Protein AF-A0A950XBY4-F1 (afdb_monomer_lite)

Secondary structure (DSSP, 8-state):
-HHHHHHHHHHHHHHHH--S-BTTB--TTS-S--GGG-S-EEEEE-TTSS-EEEEE-

Structure (mmCIF, N/CA/C/O backbone):
data_AF-A0A950XBY4-F1
#
_entry.id   AF-A0A950XBY4-F1
#
loop_
_atom_site.group_PDB
_atom_site.id
_atom_site.type_symbol
_atom_site.label_atom_id
_atom_site.label_alt_id
_atom_site.label_comp_id
_atom_site.label_asym_id
_atom_site.label_entity_id
_atom_site.label_seq_id
_atom_site.pdbx_PDB_ins_code
_atom_site.Cartn_x
_atom_site.Cartn_y
_atom_site.Cartn_z
_atom_site.occupancy
_atom_site.B_iso_or_equiv
_atom_site.auth_seq_id
_atom_site.auth_comp_id
_atom_site.auth_asym_id
_atom_site.auth_atom_id
_at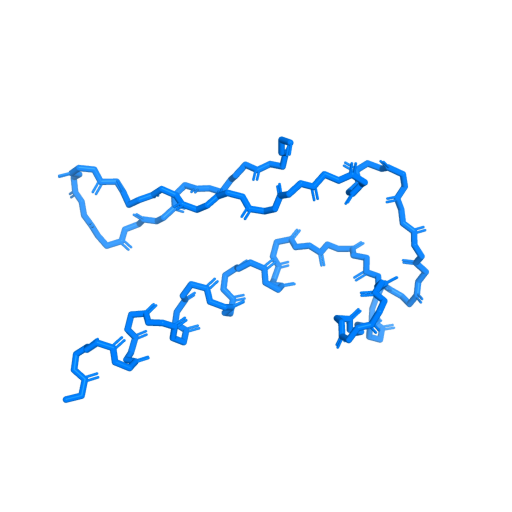om_site.pdbx_PDB_model_num
ATOM 1 N N . LEU A 1 1 ? -14.751 -5.583 19.518 1.00 90.56 1 LEU A N 1
ATOM 2 C CA . LEU A 1 1 ? -14.128 -5.687 18.171 1.00 90.56 1 LEU A CA 1
ATOM 3 C C . LEU A 1 1 ? -13.346 -4.445 17.714 1.00 90.56 1 LEU A C 1
ATOM 5 O O . LEU A 1 1 ? -12.557 -4.571 16.788 1.00 90.56 1 LEU A O 1
ATOM 9 N N . ARG A 1 2 ? -13.481 -3.276 18.366 1.00 92.12 2 ARG A N 1
ATOM 10 C CA . AR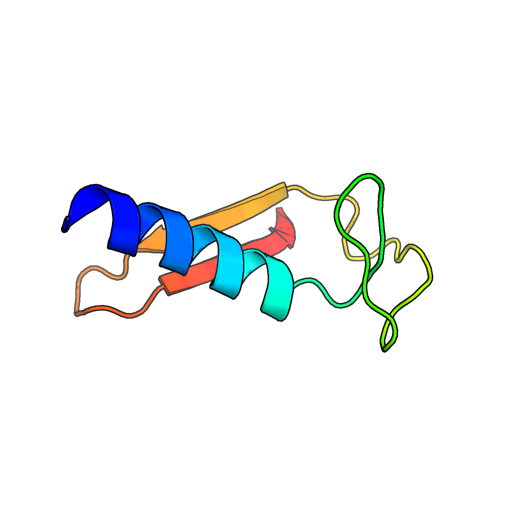G A 1 2 ? -12.823 -2.014 17.964 1.00 92.12 2 ARG A CA 1
ATOM 11 C C . ARG A 1 2 ? -11.330 -2.139 17.617 1.00 92.12 2 ARG A C 1
ATOM 13 O O . ARG A 1 2 ? -10.921 -1.666 16.565 1.00 92.12 2 ARG A O 1
ATOM 20 N N . ASN A 1 3 ? -10.537 -2.799 18.464 1.00 94.50 3 ASN A N 1
ATOM 21 C CA . ASN A 1 3 ? -9.093 -2.936 18.234 1.00 94.50 3 ASN A CA 1
ATOM 22 C C . ASN A 1 3 ? -8.788 -3.780 16.990 1.00 94.50 3 ASN A C 1
ATOM 24 O O . ASN A 1 3 ? -7.941 -3.399 16.191 1.00 94.50 3 ASN A O 1
ATOM 28 N N . MET A 1 4 ? -9.524 -4.876 16.783 1.00 97.06 4 MET A N 1
ATOM 29 C CA . MET A 1 4 ? -9.361 -5.718 15.595 1.00 97.06 4 MET A CA 1
ATOM 30 C C . MET A 1 4 ? -9.716 -4.962 14.317 1.00 97.06 4 MET A C 1
ATOM 32 O O . MET A 1 4 ? -8.980 -5.053 13.343 1.00 97.06 4 MET A O 1
ATOM 36 N N . HIS A 1 5 ? -10.789 -4.164 14.329 1.00 93.81 5 HIS A N 1
ATOM 37 C CA . HIS A 1 5 ? -11.137 -3.325 13.179 1.00 93.81 5 HIS A CA 1
ATOM 38 C C . HIS A 1 5 ? -10.034 -2.312 12.877 1.00 93.81 5 HIS A C 1
ATOM 40 O O . HIS A 1 5 ? -9.671 -2.137 11.724 1.00 93.81 5 HIS A O 1
ATOM 46 N N . GLN A 1 6 ? -9.455 -1.689 13.905 1.00 91.69 6 GLN A N 1
ATOM 47 C CA . GLN A 1 6 ? -8.363 -0.741 13.712 1.00 91.69 6 GLN A CA 1
ATOM 48 C C . GLN A 1 6 ? -7.124 -1.415 13.105 1.00 91.69 6 GLN A C 1
ATOM 50 O O . GLN A 1 6 ? -6.552 -0.886 12.157 1.00 91.69 6 GLN A O 1
ATOM 55 N N . VAL A 1 7 ? -6.736 -2.589 13.612 1.00 94.88 7 VAL A N 1
ATOM 56 C CA . VAL A 1 7 ? -5.597 -3.353 13.078 1.00 94.88 7 VAL A CA 1
ATOM 57 C C . VAL A 1 7 ? -5.842 -3.745 11.620 1.00 94.88 7 VAL A C 1
ATOM 59 O O . VAL A 1 7 ? -4.986 -3.497 10.774 1.00 94.88 7 VAL A O 1
ATOM 62 N N . VAL A 1 8 ? -7.020 -4.290 11.304 1.00 96.19 8 VAL A N 1
ATOM 63 C CA . VAL A 1 8 ? -7.374 -4.675 9.929 1.00 96.19 8 VAL A CA 1
ATOM 64 C C . VAL A 1 8 ? -7.377 -3.462 9.001 1.00 96.19 8 VAL A C 1
ATOM 66 O O . VAL A 1 8 ? -6.786 -3.530 7.92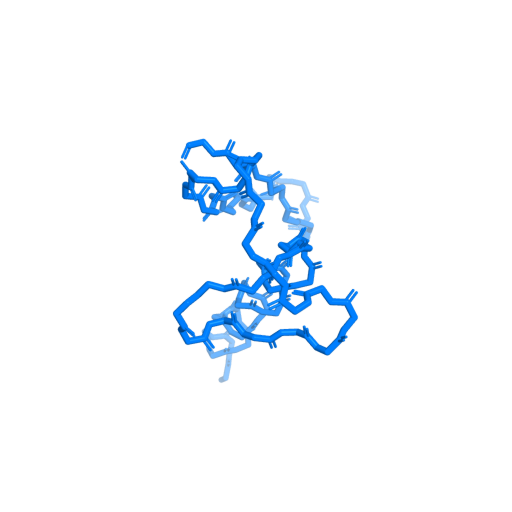8 1.00 96.19 8 VAL A O 1
ATOM 69 N N . SER A 1 9 ? -7.945 -2.328 9.420 1.00 93.12 9 SER A N 1
ATOM 70 C CA . SER A 1 9 ? -7.928 -1.103 8.617 1.00 93.12 9 SER A CA 1
ATOM 71 C C . SER A 1 9 ? -6.508 -0.634 8.306 1.00 93.12 9 SER A C 1
ATOM 73 O O . SER A 1 9 ? -6.237 -0.250 7.172 1.00 93.12 9 SER A O 1
ATOM 75 N N . VAL A 1 10 ? -5.585 -0.683 9.271 1.00 94.06 10 VAL A N 1
ATOM 76 C CA . VAL A 1 10 ? -4.178 -0.308 9.041 1.00 94.06 10 VAL A CA 1
ATOM 77 C C . VAL A 1 10 ? -3.523 -1.251 8.028 1.00 94.06 10 VAL A C 1
ATOM 79 O O . VAL A 1 10 ? -2.890 -0.779 7.086 1.00 94.06 10 VAL A O 1
ATOM 82 N N . ILE A 1 11 ? -3.728 -2.566 8.166 1.00 96.19 11 ILE A N 1
ATOM 83 C CA . ILE A 1 11 ? -3.185 -3.572 7.238 1.00 96.19 11 ILE A CA 1
ATOM 84 C C . ILE A 1 11 ? -3.722 -3.352 5.818 1.00 96.19 11 ILE A C 1
ATOM 86 O O . ILE A 1 11 ? -2.941 -3.294 4.868 1.00 96.19 11 ILE A O 1
ATOM 90 N N . CYS A 1 12 ? -5.040 -3.191 5.663 1.00 96.25 12 CYS A N 1
ATOM 91 C CA . CYS A 1 12 ? -5.671 -2.992 4.360 1.00 96.25 12 CYS A CA 1
ATOM 92 C C . CYS A 1 12 ? -5.193 -1.704 3.677 1.00 96.25 12 CYS A C 1
ATOM 94 O O . CYS A 1 12 ? -4.874 -1.729 2.490 1.00 96.25 12 CYS A O 1
ATOM 96 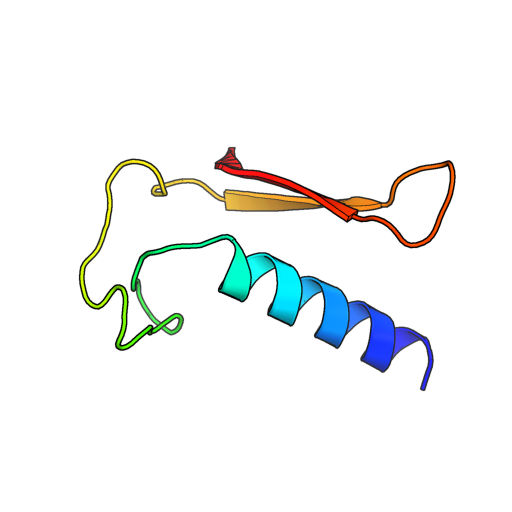N N . ASN A 1 13 ? -5.096 -0.595 4.417 1.00 95.62 13 ASN A N 1
ATOM 97 C CA . ASN A 1 13 ? -4.614 0.674 3.871 1.00 95.62 13 ASN A CA 1
ATOM 98 C C . ASN A 1 13 ? -3.139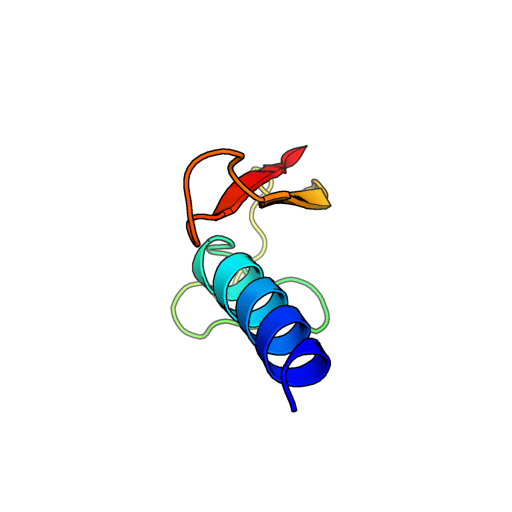 0.595 3.447 1.00 95.62 13 ASN A C 1
ATOM 100 O O . ASN A 1 13 ? -2.793 1.046 2.355 1.00 95.62 13 ASN A O 1
ATOM 104 N N . ALA A 1 14 ? -2.283 -0.040 4.257 1.00 96.56 14 ALA A N 1
ATOM 105 C CA . ALA A 1 14 ? -0.882 -0.259 3.903 1.00 96.56 14 ALA A CA 1
ATOM 106 C C . ALA A 1 14 ? -0.748 -1.100 2.623 1.00 96.56 14 ALA A C 1
ATOM 108 O O . ALA A 1 14 ? -0.038 -0.712 1.695 1.00 96.56 14 ALA A O 1
ATOM 109 N N . ALA A 1 15 ? -1.472 -2.221 2.542 1.00 97.00 15 ALA A N 1
ATOM 110 C CA . ALA A 1 15 ? -1.437 -3.117 1.389 1.00 97.00 15 ALA A CA 1
ATOM 111 C C . ALA A 1 15 ? -1.947 -2.445 0.100 1.00 97.00 15 ALA A C 1
ATOM 113 O O . ALA A 1 15 ? -1.366 -2.634 -0.972 1.00 97.00 15 ALA A O 1
ATOM 114 N N . LEU A 1 16 ? -3.007 -1.636 0.198 1.00 96.69 16 LEU A N 1
ATOM 115 C CA . LEU A 1 16 ? -3.579 -0.916 -0.940 1.00 96.69 16 LEU A CA 1
ATOM 116 C C . LEU A 1 16 ? -2.619 0.151 -1.487 1.00 96.69 16 LEU A C 1
ATOM 118 O O . LEU A 1 16 ? -2.445 0.250 -2.705 1.00 96.69 16 LEU A O 1
ATOM 122 N N . ALA A 1 17 ? -1.971 0.912 -0.600 1.00 96.75 17 ALA A N 1
ATOM 123 C CA . ALA A 1 17 ? -1.034 1.969 -0.977 1.00 96.75 17 ALA A CA 1
ATOM 124 C C . ALA A 1 17 ? 0.277 1.421 -1.576 1.00 96.75 17 ALA A C 1
ATOM 126 O O . ALA A 1 17 ? 0.867 2.053 -2.454 1.00 96.75 17 ALA A O 1
ATOM 127 N N . ARG A 1 18 ? 0.725 0.232 -1.147 1.00 97.75 18 ARG A N 1
ATOM 128 C CA . ARG A 1 18 ? 1.943 -0.421 -1.657 1.00 97.75 18 ARG A CA 1
ATOM 129 C C . ARG A 1 18 ? 1.687 -1.126 -2.990 1.00 97.75 18 ARG A C 1
ATOM 131 O O . ARG A 1 18 ? 1.209 -2.264 -3.038 1.00 97.75 18 ARG A O 1
ATOM 138 N N . ARG A 1 19 ? 2.019 -0.446 -4.089 1.00 97.75 19 ARG A N 1
ATOM 139 C CA . ARG A 1 19 ? 1.888 -0.940 -5.474 1.00 97.75 19 ARG A CA 1
ATOM 140 C C . ARG A 1 19 ? 3.123 -1.743 -5.909 1.00 97.75 19 ARG A C 1
ATOM 142 O O . ARG A 1 19 ? 3.711 -1.473 -6.945 1.00 97.75 19 ARG A O 1
ATOM 149 N N . GLU A 1 20 ? 3.512 -2.723 -5.098 1.00 98.38 20 GLU A N 1
ATOM 150 C CA . GLU A 1 20 ? 4.559 -3.705 -5.414 1.00 98.38 20 GLU A CA 1
ATOM 151 C C . GLU A 1 20 ? 4.216 -5.072 -4.807 1.00 98.38 20 GLU A C 1
ATOM 153 O O . GLU A 1 20 ? 3.262 -5.189 -4.031 1.00 98.38 20 GLU A O 1
ATOM 158 N N . SER A 1 21 ? 5.041 -6.080 -5.091 1.00 98.38 21 SER A N 1
ATOM 159 C CA . SER A 1 21 ? 5.036 -7.371 -4.399 1.00 98.38 21 SER A CA 1
ATOM 160 C C . SER A 1 21 ? 6.406 -7.675 -3.802 1.00 98.38 21 SER A C 1
ATOM 162 O O . SER A 1 21 ? 7.421 -7.683 -4.499 1.00 98.38 21 SER A O 1
ATOM 164 N N . ARG A 1 22 ? 6.449 -7.961 -2.496 1.00 97.44 22 ARG A N 1
ATOM 165 C CA . ARG A 1 22 ? 7.684 -8.259 -1.757 1.00 97.44 22 ARG A CA 1
ATOM 166 C C . ARG A 1 22 ? 7.388 -9.133 -0.539 1.00 97.44 22 ARG A C 1
ATOM 168 O O . ARG A 1 22 ? 6.673 -8.722 0.373 1.00 97.44 22 ARG A O 1
ATOM 175 N N . GLY A 1 23 ? 7.997 -10.319 -0.496 1.00 96.44 23 GLY A N 1
ATOM 176 C CA . GLY A 1 23 ? 7.809 -11.266 0.606 1.00 96.44 23 GLY A CA 1
ATOM 177 C C . GLY A 1 23 ? 6.363 -11.759 0.677 1.00 96.44 23 GLY A C 1
ATOM 178 O O . GLY A 1 23 ? 5.836 -12.245 -0.317 1.00 96.44 23 GLY A O 1
ATOM 179 N N . ALA A 1 24 ? 5.727 -11.617 1.842 1.00 97.12 24 ALA A N 1
ATOM 180 C CA . ALA A 1 24 ? 4.341 -12.038 2.065 1.00 97.12 24 ALA A CA 1
ATOM 181 C C . ALA A 1 24 ? 3.285 -11.092 1.455 1.00 97.12 24 ALA A C 1
ATOM 183 O O . ALA A 1 24 ? 2.127 -11.478 1.321 1.00 97.12 24 ALA A O 1
ATOM 184 N N . HIS A 1 25 ? 3.659 -9.861 1.086 1.00 97.81 25 HIS A N 1
ATOM 185 C CA . HIS A 1 25 ? 2.768 -8.938 0.377 1.00 97.81 25 HIS A CA 1
ATOM 186 C C . HIS A 1 25 ? 2.855 -9.210 -1.125 1.00 97.81 25 HIS A C 1
ATOM 188 O O . HIS A 1 25 ? 3.879 -8.899 -1.737 1.00 97.81 25 HIS A O 1
ATOM 194 N N . TYR A 1 26 ? 1.805 -9.793 -1.708 1.00 98.00 26 TYR A N 1
ATOM 195 C CA . TYR A 1 26 ? 1.727 -10.105 -3.137 1.00 98.00 26 TYR A CA 1
ATOM 196 C C . TYR A 1 26 ? 0.454 -9.540 -3.767 1.00 98.00 26 TYR A C 1
ATOM 198 O O . TYR A 1 26 ? -0.643 -9.674 -3.224 1.00 98.00 26 TYR A O 1
ATOM 206 N N . ARG A 1 27 ? 0.616 -8.930 -4.938 1.00 97.81 27 ARG A N 1
ATOM 207 C CA . ARG A 1 27 ? -0.422 -8.261 -5.716 1.00 97.81 27 ARG A CA 1
ATOM 208 C C . ARG A 1 27 ? -0.336 -8.695 -7.170 1.00 97.81 27 ARG A C 1
ATOM 210 O O . ARG A 1 27 ? 0.699 -8.529 -7.807 1.00 97.81 27 ARG A O 1
ATOM 217 N N . THR A 1 28 ? -1.433 -9.209 -7.717 1.00 97.69 28 THR A N 1
ATOM 218 C CA . THR A 1 28 ? -1.496 -9.633 -9.125 1.00 97.69 28 THR A CA 1
ATOM 219 C C . THR A 1 28 ? -1.397 -8.461 -10.099 1.00 97.69 28 THR A C 1
ATOM 221 O O . THR A 1 28 ? -0.906 -8.636 -11.208 1.00 97.69 28 THR A O 1
ATOM 224 N N . ASP A 1 29 ? -1.814 -7.264 -9.680 1.00 98.06 29 ASP A N 1
ATOM 225 C CA . ASP A 1 29 ? -1.707 -6.023 -10.449 1.00 98.06 29 ASP A CA 1
ATOM 226 C C . ASP A 1 29 ? -0.329 -5.339 -10.323 1.00 98.06 29 ASP A C 1
ATOM 228 O O . ASP A 1 29 ? -0.022 -4.448 -11.112 1.00 98.06 29 ASP A O 1
ATOM 232 N N . PHE A 1 30 ? 0.517 -5.783 -9.380 1.00 98.06 30 PHE A N 1
ATOM 233 C CA . PHE A 1 30 ? 1.888 -5.299 -9.154 1.00 98.06 30 PHE A CA 1
ATOM 234 C C . PHE A 1 30 ? 2.808 -6.441 -8.699 1.00 98.06 30 PHE A C 1
ATOM 236 O O . PHE A 1 30 ? 3.281 -6.457 -7.564 1.00 98.06 30 PHE A O 1
ATOM 243 N N . SER A 1 31 ? 3.055 -7.424 -9.567 1.00 97.56 31 SER A N 1
ATOM 244 C CA . SER A 1 31 ? 3.721 -8.688 -9.197 1.00 97.56 31 SER A CA 1
ATOM 245 C C . SER A 1 31 ? 5.223 -8.583 -8.909 1.00 97.56 31 SER A C 1
ATOM 247 O O . SER A 1 31 ? 5.816 -9.529 -8.390 1.00 97.56 31 SER A O 1
ATOM 249 N N . SER A 1 32 ? 5.850 -7.466 -9.273 1.00 97.88 32 SER A N 1
ATOM 250 C CA . SER A 1 32 ? 7.292 -7.243 -9.144 1.00 97.88 32 SER A CA 1
ATOM 251 C C . SER A 1 32 ? 7.622 -6.359 -7.943 1.00 97.88 32 SER A C 1
ATOM 253 O O . SER A 1 32 ? 6.773 -5.625 -7.435 1.00 97.88 32 SER A O 1
ATOM 255 N N . LYS A 1 33 ? 8.882 -6.420 -7.511 1.00 98.06 33 LYS A N 1
ATOM 256 C CA . LYS A 1 33 ? 9.452 -5.475 -6.550 1.00 98.06 33 LYS A CA 1
ATOM 257 C C . LYS A 1 33 ? 9.675 -4.114 -7.209 1.00 98.06 33 LYS A C 1
ATOM 259 O O . LYS A 1 33 ? 10.037 -4.059 -8.382 1.00 98.06 33 LYS A O 1
ATOM 264 N N . ASP A 1 34 ? 9.541 -3.049 -6.432 1.00 97.75 34 ASP A N 1
ATOM 265 C CA . ASP A 1 34 ? 9.818 -1.674 -6.840 1.00 97.75 34 ASP A CA 1
ATOM 266 C C . ASP A 1 34 ? 10.734 -1.000 -5.806 1.00 97.75 34 ASP A C 1
ATOM 268 O O . ASP A 1 34 ? 10.498 -1.047 -4.595 1.00 97.75 34 ASP A O 1
ATOM 272 N N . VAL A 1 35 ? 11.814 -0.395 -6.304 1.00 97.56 35 VAL A N 1
ATOM 273 C CA . VAL A 1 35 ? 12.834 0.297 -5.506 1.00 97.56 35 VAL A CA 1
ATOM 274 C C . VAL A 1 35 ? 12.261 1.488 -4.734 1.00 97.56 35 VAL A C 1
ATOM 276 O O . VAL A 1 35 ? 12.750 1.806 -3.653 1.00 97.56 35 VAL A O 1
ATOM 279 N N . ALA A 1 36 ? 11.184 2.111 -5.228 1.00 96.38 36 ALA A N 1
ATOM 280 C CA . ALA A 1 36 ? 10.508 3.210 -4.538 1.00 96.38 36 ALA A CA 1
ATOM 281 C C . ALA A 1 36 ? 9.935 2.792 -3.169 1.00 96.38 36 ALA A C 1
ATOM 283 O O . ALA A 1 36 ? 9.768 3.633 -2.281 1.00 96.38 36 ALA A O 1
ATOM 284 N N . PHE A 1 37 ? 9.667 1.495 -2.991 1.00 96.81 37 PHE A N 1
ATOM 285 C CA . PHE A 1 37 ? 9.057 0.907 -1.803 1.00 96.81 37 PHE A CA 1
ATOM 286 C C . PHE A 1 37 ? 10.047 0.102 -0.940 1.00 96.81 37 PHE A C 1
ATOM 288 O O . PHE A 1 37 ? 9.622 -0.645 -0.054 1.00 96.81 37 PHE A O 1
ATOM 295 N N . GLU A 1 38 ? 11.362 0.265 -1.126 1.00 96.81 38 GLU A N 1
ATOM 296 C CA . GLU A 1 38 ? 12.399 -0.280 -0.225 1.00 96.81 38 GLU A CA 1
ATOM 297 C C . GLU A 1 38 ? 12.510 0.512 1.082 1.00 96.81 38 GLU A C 1
ATOM 299 O O . GLU A 1 38 ? 13.566 1.001 1.469 1.00 96.81 38 GLU A O 1
ATOM 304 N N . LYS A 1 39 ? 11.359 0.671 1.733 1.00 96.50 39 LYS A N 1
ATOM 305 C CA . LYS A 1 39 ? 11.096 1.540 2.875 1.00 96.50 39 LYS A CA 1
ATOM 306 C C . LYS A 1 39 ? 9.980 0.946 3.729 1.00 96.50 39 LYS A C 1
ATOM 308 O O . LYS A 1 39 ? 9.225 0.080 3.270 1.00 96.50 39 LYS A O 1
ATOM 313 N N . HIS A 1 40 ? 9.828 1.430 4.953 1.00 97.25 40 HIS A N 1
ATOM 314 C CA . HIS A 1 40 ? 8.734 1.012 5.821 1.00 97.25 40 HIS A CA 1
ATOM 315 C C . HIS A 1 40 ? 7.440 1.739 5.452 1.00 97.25 40 HIS A C 1
ATOM 317 O O . HIS A 1 40 ? 7.449 2.890 5.031 1.00 97.25 40 HIS A O 1
ATOM 323 N N . SER A 1 41 ? 6.301 1.063 5.619 1.00 96.69 41 SER A N 1
ATOM 324 C CA . SER A 1 41 ? 4.983 1.704 5.526 1.00 96.69 41 SER A CA 1
ATOM 325 C C . SER A 1 41 ? 4.612 2.259 6.896 1.00 96.69 41 SER A C 1
ATOM 327 O O . SER A 1 41 ? 4.320 1.491 7.812 1.00 96.69 41 SER A O 1
ATOM 329 N N . ILE A 1 42 ? 4.636 3.579 7.045 1.00 96.75 42 ILE A N 1
ATOM 330 C CA . ILE A 1 42 ? 4.302 4.263 8.293 1.00 96.75 42 ILE A CA 1
ATOM 331 C C . ILE A 1 42 ? 2.906 4.860 8.157 1.00 96.75 42 ILE A C 1
ATOM 333 O O . ILE A 1 42 ? 2.648 5.660 7.261 1.00 96.75 42 ILE A O 1
ATOM 337 N N . LEU A 1 43 ? 2.001 4.456 9.049 1.00 94.31 43 LEU A N 1
ATOM 338 C CA . LEU A 1 43 ? 0.619 4.922 9.070 1.00 94.31 43 LEU A CA 1
ATOM 339 C C . LEU A 1 43 ? 0.380 5.728 10.343 1.00 94.31 43 LEU A C 1
ATOM 341 O O . LEU A 1 43 ? 0.552 5.220 11.453 1.00 94.31 43 LEU A O 1
ATOM 345 N N . ARG A 1 44 ? -0.016 6.988 10.179 1.00 92.38 44 ARG A N 1
ATOM 346 C CA . ARG A 1 44 ? -0.299 7.915 11.277 1.00 92.38 44 ARG A CA 1
ATOM 347 C C . ARG A 1 44 ? -1.784 8.241 11.273 1.00 92.38 44 ARG A C 1
ATOM 349 O O . ARG A 1 44 ? -2.375 8.523 10.235 1.00 92.38 44 ARG A O 1
ATOM 356 N N . ARG A 1 45 ? -2.409 8.173 12.445 1.00 87.12 45 ARG A N 1
ATOM 357 C CA . ARG A 1 45 ? -3.807 8.575 12.594 1.00 87.12 45 ARG A CA 1
ATOM 358 C C . ARG A 1 45 ? -3.887 10.098 12.543 1.00 87.12 45 ARG A C 1
ATOM 360 O O . ARG A 1 45 ? -3.186 10.752 13.313 1.00 87.12 45 ARG A O 1
ATOM 367 N N . SER A 1 46 ? -4.761 10.638 11.698 1.00 82.75 46 SER A N 1
ATOM 368 C CA . SER A 1 46 ? -5.023 12.075 11.687 1.00 82.75 46 SER A CA 1
ATOM 369 C C . SER A 1 46 ? -5.681 12.515 13.001 1.00 82.75 46 SER A C 1
ATOM 371 O O . SER A 1 46 ? -6.529 11.814 13.561 1.00 82.75 46 SER A O 1
ATOM 373 N N . SER A 1 47 ? -5.301 13.690 13.502 1.00 74.31 47 SER A N 1
ATOM 374 C CA . SER A 1 47 ? -5.887 14.291 14.706 1.00 74.31 47 SER A CA 1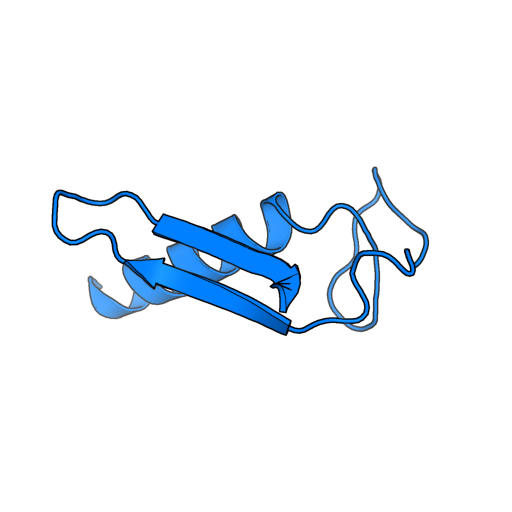
ATOM 375 C C . SER A 1 47 ? -7.347 14.721 14.511 1.00 74.31 47 SER A C 1
ATOM 377 O O . SER A 1 47 ? -8.069 14.861 15.497 1.00 74.31 47 SER A O 1
ATOM 379 N N . ALA A 1 48 ? -7.797 14.885 13.261 1.00 66.12 48 ALA A N 1
ATOM 380 C CA . ALA A 1 48 ? -9.105 15.439 12.915 1.00 66.12 48 ALA A CA 1
ATOM 381 C C . ALA A 1 48 ? -10.177 14.396 12.532 1.00 66.12 48 ALA A C 1
ATOM 383 O O . ALA A 1 48 ? -11.315 14.780 12.268 1.00 66.12 48 ALA A O 1
ATOM 384 N N . GLY A 1 49 ? -9.876 13.088 12.511 1.00 65.00 49 GLY A N 1
ATOM 385 C CA . GLY A 1 49 ? -10.867 12.107 12.049 1.00 65.00 49 GLY A CA 1
ATOM 386 C C . GLY A 1 49 ? -10.446 10.636 12.050 1.00 65.00 49 GLY A C 1
ATOM 387 O O . GLY A 1 49 ? -9.597 10.188 12.827 1.00 65.00 49 GLY A O 1
ATOM 388 N N . SER A 1 50 ? -11.126 9.858 11.201 1.00 68.94 50 SER A N 1
ATOM 389 C CA . SER A 1 50 ? -10.832 8.445 10.914 1.00 68.94 50 SER A CA 1
ATOM 390 C C . SER A 1 50 ? -9.768 8.251 9.836 1.00 68.94 50 SER A C 1
ATOM 392 O O . SER A 1 50 ? -9.350 7.116 9.608 1.00 68.94 50 SER A O 1
ATOM 394 N N . ASP A 1 51 ? -9.348 9.331 9.181 1.00 75.56 51 ASP A N 1
ATOM 395 C CA . ASP A 1 51 ? -8.385 9.284 8.090 1.00 75.56 51 ASP A CA 1
ATOM 396 C C . ASP A 1 51 ? -6.987 8.919 8.596 1.00 75.56 51 ASP A C 1
ATOM 398 O O . ASP A 1 51 ? -6.579 9.248 9.721 1.00 75.56 51 ASP A O 1
ATOM 402 N N . VAL A 1 52 ? -6.258 8.197 7.751 1.00 86.62 52 VAL A N 1
ATOM 403 C CA . VAL A 1 52 ? -4.914 7.705 8.040 1.00 86.62 52 VAL A CA 1
ATOM 404 C C . VAL A 1 52 ? -3.972 8.249 6.982 1.00 86.62 52 VAL A C 1
ATOM 406 O O . VAL A 1 52 ? -4.176 8.043 5.788 1.00 86.62 52 VAL A O 1
ATOM 409 N N . GLU A 1 53 ? -2.932 8.935 7.433 1.00 91.94 53 GLU A N 1
ATOM 410 C CA . GLU A 1 53 ? -1.847 9.398 6.578 1.00 91.94 53 GLU A CA 1
ATOM 411 C C . GLU A 1 53 ? -0.832 8.270 6.418 1.00 91.94 53 GLU A C 1
ATOM 413 O O . GLU A 1 53 ? -0.443 7.631 7.400 1.00 91.94 53 GLU A O 1
ATOM 418 N N . ILE A 1 54 ? -0.411 8.019 5.178 1.00 94.38 54 ILE A N 1
ATOM 419 C CA . ILE A 1 54 ? 0.507 6.932 4.835 1.00 94.38 54 ILE A CA 1
ATOM 420 C C . ILE A 1 54 ? 1.766 7.529 4.219 1.00 94.38 54 ILE A C 1
ATOM 422 O O . ILE A 1 54 ? 1.687 8.292 3.257 1.00 94.38 54 ILE A O 1
ATOM 426 N N . ALA A 1 55 ? 2.919 7.137 4.751 1.00 95.25 55 ALA A N 1
ATOM 427 C CA . ALA A 1 55 ? 4.227 7.503 4.233 1.00 95.25 55 ALA A CA 1
ATOM 428 C C . ALA A 1 55 ? 5.104 6.258 4.033 1.00 95.25 55 ALA A C 1
ATOM 430 O O . ALA A 1 55 ? 4.976 5.267 4.757 1.00 95.25 55 ALA A O 1
ATOM 431 N N . PHE A 1 56 ? 5.994 6.324 3.041 1.00 96.25 56 PHE A N 1
ATOM 432 C CA . PHE A 1 56 ? 7.017 5.312 2.787 1.00 96.25 56 PHE A CA 1
ATOM 433 C C . PHE A 1 56 ? 8.380 5.909 3.128 1.00 96.25 56 PHE A C 1
ATOM 435 O O . PHE A 1 56 ? 8.917 6.713 2.358 1.00 96.25 56 PHE A O 1
ATOM 442 N N . GLU A 1 57 ? 8.899 5.538 4.297 1.00 93.44 57 GLU A N 1
ATOM 443 C CA . GLU A 1 57 ? 10.097 6.113 4.927 1.00 93.44 57 GLU A CA 1
ATOM 444 C C . GLU A 1 57 ? 11.120 5.025 5.284 1.00 93.44 57 GLU A C 1
ATOM 446 O O . GLU A 1 57 ? 10.727 3.957 5.819 1.00 93.44 57 GLU A O 1
#

Foldseek 3Di:
DVVVVVVVVLVVVQLVVDQADDDPRADPNHHHDDPVQPFDWDWDQDPPDRDIDTDGD

pLDDT: mean 93.23, std 7.92, range [65.0, 98.38]

Sequence (57 aa):
LRNMHQVVSVICNAALARRESRGAHYRTDFSSKDVAFEKHSILRRSSAGSDVEIAFE

Radius of gyration: 12.53 Å; chains: 1; bounding box: 27×28×29 Å